Protein AF-A0A087SZK1-F1 (afdb_monomer)

Sequence (149 aa):
MLVGLDVLLKQNEVLKLQKMLVVCHPLIDYLLSQIDQEKFTIGDLTGKLDCLLASHTRILQERMCQFLDVADSLYGCLLIKGKVIVASKEWWTLTSQEQILICSYVNSLPKVLSREIVIYLPTSSPQNSNRLITLHLLRDVEICVLCSS

Nearest PDB structures (foldseek):
  7q3d-assembly1_C  TM=8.276E-01  e=7.872E-12  Homo sapiens
  7q3e-assembly1_C  TM=8.309E-01  e=4.243E-11  Mus musculus
  3c38-assembly1_A  TM=5.080E-01  e=1.079E-01  Vibrio cholerae
  4e04-assembly1_A  TM=4.942E-01  e=8.863E-01  Rhodopseudomonas palustris CGA009
  8bmv-assembly1_A  TM=3.677E-01  e=8.345E-01  Pseudomonas putida KT2440

Radius of gyration: 16.64 Å; Cα contacts (8 Å, |Δi|>4): 209; chains: 1; bounding box: 29×38×47 Å

Solvent-accessible surface area (backbone atoms only — not comparable to full-atom values): 8456 Å² total; per-residue (Å²): 135,90,76,51,69,79,60,48,71,37,72,72,48,40,56,51,49,52,63,60,42,60,82,43,42,49,44,51,53,39,59,53,48,34,75,76,62,81,66,63,73,57,22,86,81,70,62,39,67,48,68,45,92,58,99,55,45,68,62,54,41,55,53,49,50,56,49,26,64,75,65,75,33,68,30,34,37,34,29,48,76,66,22,40,52,41,62,33,77,56,41,70,70,50,52,49,65,54,54,37,52,52,41,52,47,61,61,25,47,85,93,54,64,64,48,77,46,82,45,68,38,82,78,92,33,66,88,49,68,27,39,40,36,39,39,47,80,51,92,59,28,34,40,40,36,45,38,78,120

Organism: Stegodyphus mimosarum (NCBI:txid407821)

InterPro domains:
  IPR026069 Fuzzy protein [PTHR13559] (1-148)
  IPR043971 FUZ/MON1/HPS1, second Longin domain [PF19037] (72-148)

Mean predicted aligned error: 7.36 Å

pLDDT: mean 84.03, std 10.67, range [37.81, 95.19]

Structure (mmCIF, N/CA/C/O backbone):
data_AF-A0A087SZK1-F1
#
_entry.id   AF-A0A087SZK1-F1
#
loop_
_atom_site.group_PDB
_atom_site.id
_atom_site.type_symbol
_atom_site.label_atom_id
_atom_site.label_alt_id
_atom_site.label_comp_id
_atom_site.label_asym_id
_atom_site.label_entity_id
_atom_site.label_seq_id
_atom_site.pdbx_PDB_ins_code
_atom_site.Cartn_x
_atom_site.Cartn_y
_atom_site.Cartn_z
_atom_site.occupancy
_atom_site.B_iso_or_equiv
_atom_site.auth_seq_id
_atom_site.auth_comp_id
_atom_site.auth_asym_id
_atom_site.auth_atom_id
_atom_site.pdbx_PDB_model_num
ATOM 1 N N . MET A 1 1 ? -0.368 16.969 13.554 1.00 37.81 1 MET A N 1
ATOM 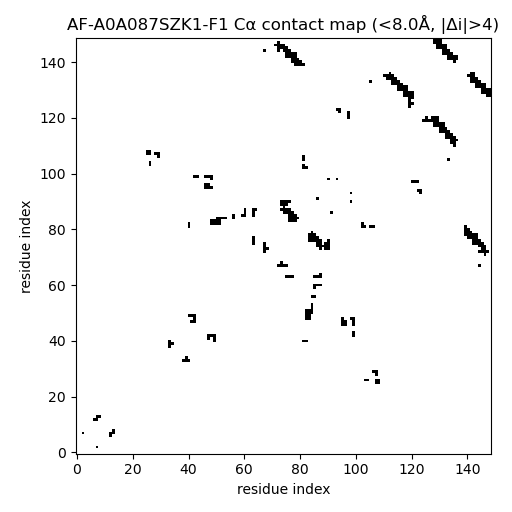2 C CA . MET A 1 1 ? -1.125 17.805 14.510 1.00 37.81 1 MET A CA 1
ATOM 3 C C . MET A 1 1 ? -1.054 17.125 15.872 1.00 37.81 1 MET A C 1
ATOM 5 O O . MET A 1 1 ? -1.711 16.115 16.060 1.00 37.81 1 MET A O 1
ATOM 9 N N . LEU A 1 2 ? -0.186 17.592 16.773 1.00 39.75 2 LEU A N 1
ATOM 10 C CA . LEU A 1 2 ? -0.103 17.076 18.145 1.00 39.75 2 LEU A CA 1
ATOM 11 C C . LEU A 1 2 ? -1.038 17.921 19.011 1.00 39.75 2 LEU A C 1
ATOM 13 O O . LEU A 1 2 ? -0.663 18.998 19.466 1.00 39.75 2 LEU A O 1
ATOM 17 N N . VAL A 1 3 ? -2.283 17.475 19.165 1.00 55.59 3 VAL A N 1
ATOM 18 C CA . VAL A 1 3 ? -3.200 18.078 20.138 1.00 55.59 3 VAL A CA 1
ATOM 19 C C . VAL A 1 3 ? -2.914 17.408 21.477 1.00 55.59 3 VAL A C 1
ATOM 21 O O . VAL A 1 3 ? -3.085 16.199 21.608 1.00 55.59 3 VAL A O 1
ATOM 24 N N . GLY A 1 4 ? -2.410 18.173 22.446 1.00 64.69 4 GLY A N 1
ATOM 25 C CA . GLY A 1 4 ? -2.134 17.661 23.789 1.00 64.69 4 GLY A CA 1
ATOM 26 C C . GLY A 1 4 ? -3.412 17.196 24.493 1.00 64.69 4 GLY A C 1
ATOM 27 O O . GLY A 1 4 ? -4.486 17.759 24.269 1.00 64.69 4 GLY A O 1
ATOM 28 N N . LEU A 1 5 ? -3.289 16.188 25.363 1.00 61.66 5 LEU A N 1
ATOM 29 C CA . LEU A 1 5 ? -4.403 15.593 26.117 1.00 61.66 5 LEU A CA 1
ATOM 30 C C . LEU A 1 5 ? -5.231 16.656 26.865 1.00 61.66 5 LEU A C 1
ATOM 32 O O . LEU A 1 5 ? -6.458 16.616 26.852 1.00 61.66 5 LEU A O 1
ATOM 36 N N . ASP A 1 6 ? -4.566 17.671 27.415 1.00 69.62 6 ASP A N 1
ATOM 37 C CA . ASP A 1 6 ? -5.194 18.773 28.156 1.00 69.62 6 ASP A CA 1
ATOM 38 C C . ASP A 1 6 ? -6.103 19.653 27.281 1.00 69.62 6 ASP A C 1
ATOM 40 O O . ASP A 1 6 ? -7.076 20.246 27.752 1.00 69.62 6 ASP A O 1
ATOM 44 N N . VAL A 1 7 ? -5.804 19.736 25.982 1.00 63.09 7 VAL A N 1
ATOM 45 C CA . VAL A 1 7 ? -6.619 20.458 24.995 1.00 63.09 7 VAL A CA 1
ATOM 46 C C . VAL A 1 7 ? -7.808 19.602 24.564 1.00 63.09 7 VAL A C 1
ATOM 48 O O . VAL A 1 7 ? -8.902 20.136 24.383 1.00 63.09 7 VAL A O 1
ATOM 51 N N . LEU A 1 8 ? -7.614 18.282 24.473 1.00 60.59 8 LEU A N 1
ATOM 52 C CA . LEU A 1 8 ? -8.671 17.323 24.155 1.00 60.59 8 LEU A CA 1
ATOM 53 C C . LEU A 1 8 ? -9.724 17.211 25.257 1.00 60.59 8 LEU A C 1
ATOM 55 O O . LEU A 1 8 ? -10.879 16.973 24.943 1.00 60.59 8 LEU A O 1
ATOM 59 N N . LEU A 1 9 ? -9.373 17.431 26.527 1.00 67.44 9 LEU A N 1
ATOM 60 C CA . LEU A 1 9 ? -10.320 17.354 27.650 1.00 67.44 9 LEU A CA 1
ATOM 61 C C . LEU A 1 9 ? -11.356 18.496 27.680 1.00 67.44 9 LEU A C 1
ATOM 63 O O . LEU A 1 9 ? -12.320 18.442 28.446 1.00 67.44 9 LEU A O 1
ATOM 67 N N . LYS A 1 10 ? -11.213 19.531 26.841 1.00 77.12 10 LYS A N 1
ATOM 68 C CA . LYS A 1 10 ? -12.214 20.602 26.719 1.00 77.12 10 LYS A CA 1
ATOM 69 C C . LYS A 1 10 ? -13.440 20.083 25.957 1.00 77.12 10 LYS A C 1
ATOM 71 O O . LYS A 1 10 ? -13.334 19.763 24.778 1.00 77.12 10 LYS A O 1
ATOM 76 N N . GLN A 1 11 ? -14.624 20.076 26.583 1.00 64.81 11 GLN A N 1
ATOM 77 C CA . GLN A 1 11 ? -15.877 19.518 26.019 1.00 64.81 11 GLN A CA 1
ATOM 78 C C . GLN A 1 11 ? -16.186 19.934 24.565 1.00 64.81 11 GLN A C 1
ATOM 80 O O . GLN A 1 11 ? -16.606 19.102 23.763 1.00 64.81 11 GLN A O 1
ATOM 85 N N . ASN A 1 12 ? -15.950 21.197 24.192 1.00 71.31 12 ASN A N 1
ATOM 86 C CA . ASN A 1 12 ? -16.178 21.666 22.818 1.00 71.31 12 ASN A CA 1
ATOM 87 C C . ASN A 1 12 ? -15.164 21.111 21.805 1.00 71.31 12 ASN A C 1
ATOM 89 O O . ASN A 1 12 ? -15.514 20.902 20.644 1.00 71.31 12 ASN A O 1
ATOM 93 N N . GLU A 1 13 ? -13.926 20.867 22.227 1.00 75.88 13 GLU A N 1
ATOM 94 C CA . GLU A 1 13 ? -12.882 20.294 21.374 1.00 75.88 13 GLU A CA 1
ATOM 95 C C . GLU A 1 13 ? -13.078 18.781 21.203 1.00 75.88 13 GLU A C 1
ATOM 97 O O . GLU A 1 13 ? -12.853 18.273 20.107 1.00 75.88 13 GLU A O 1
ATOM 102 N N . VAL A 1 14 ? -13.626 18.084 22.211 1.00 76.31 14 VAL A N 1
ATOM 103 C CA . VAL A 1 14 ? -14.035 16.668 22.095 1.00 76.31 14 VAL A CA 1
ATOM 104 C C . VAL A 1 14 ? -15.046 16.478 20.966 1.00 76.31 14 VAL A C 1
ATOM 106 O O . VAL A 1 14 ? -14.856 15.620 20.110 1.00 76.31 14 VAL A O 1
ATOM 109 N N . LEU A 1 15 ? -16.107 17.290 20.922 1.00 78.25 15 LEU A N 1
ATOM 110 C CA . LEU A 1 15 ? -17.152 17.164 19.898 1.00 78.25 15 LEU A CA 1
ATOM 111 C C . LEU A 1 15 ? -16.639 17.513 18.495 1.00 78.25 15 LEU A C 1
ATOM 113 O O . LEU A 1 15 ? -17.033 16.876 17.517 1.00 78.25 15 LEU A O 1
ATOM 117 N N . LYS A 1 16 ? -15.758 18.516 18.380 1.00 78.12 16 LYS A N 1
ATOM 118 C CA . LYS A 1 16 ? -15.097 18.849 17.108 1.00 78.12 16 LYS A CA 1
ATOM 119 C C . LYS A 1 16 ? -14.211 17.703 16.638 1.00 78.12 16 LYS A C 1
ATOM 121 O O . LYS A 1 16 ? -14.319 17.304 15.482 1.00 78.12 16 LYS A O 1
ATOM 126 N N . LEU A 1 17 ? -13.395 17.148 17.534 1.00 74.81 17 LEU A N 1
ATOM 127 C CA . LEU A 1 17 ? -12.557 15.996 17.226 1.00 74.81 17 LEU A CA 1
ATOM 128 C C . LEU A 1 17 ? -13.418 14.803 16.809 1.00 74.81 17 LEU A C 1
ATOM 130 O O . LEU A 1 17 ? -13.155 14.205 15.774 1.00 74.81 17 LEU A O 1
ATOM 134 N N . GLN A 1 18 ? -14.478 14.494 17.556 1.00 79.00 18 GLN A N 1
ATOM 135 C CA . GLN A 1 18 ? -15.378 13.387 17.244 1.00 79.00 18 GLN A CA 1
ATOM 136 C C . GLN A 1 18 ? -15.981 13.536 15.843 1.00 79.00 18 GLN A C 1
ATOM 138 O O . GLN A 1 18 ? -15.971 12.578 15.078 1.00 79.00 18 GLN A O 1
ATOM 143 N N . LYS A 1 19 ? -16.422 14.745 15.463 1.00 81.88 19 LYS A N 1
ATOM 144 C CA . LYS A 1 19 ? -16.901 15.033 14.099 1.00 81.88 19 LYS A CA 1
ATOM 145 C C . LYS A 1 19 ? -15.818 14.840 13.037 1.00 81.88 19 LYS A C 1
ATOM 147 O O . LYS A 1 19 ? -16.122 14.324 11.967 1.00 81.88 19 LYS A O 1
ATOM 152 N N . MET A 1 20 ? -14.576 15.233 13.319 1.00 76.94 20 MET A N 1
ATOM 153 C CA . MET A 1 20 ? -13.451 15.017 12.401 1.00 76.94 20 MET A CA 1
ATOM 154 C C . MET A 1 20 ? -13.095 13.531 12.256 1.00 76.94 20 MET A C 1
ATOM 156 O O . MET A 1 20 ? -12.747 13.092 11.163 1.00 76.94 20 MET A O 1
ATOM 160 N N . LEU A 1 21 ? -13.212 12.752 13.333 1.00 77.69 21 LEU A N 1
ATOM 161 C CA . LEU A 1 21 ? -12.885 11.326 13.346 1.00 77.69 21 LEU A CA 1
ATOM 162 C C . LEU A 1 21 ? -13.892 10.463 12.584 1.00 77.69 21 LEU A C 1
ATO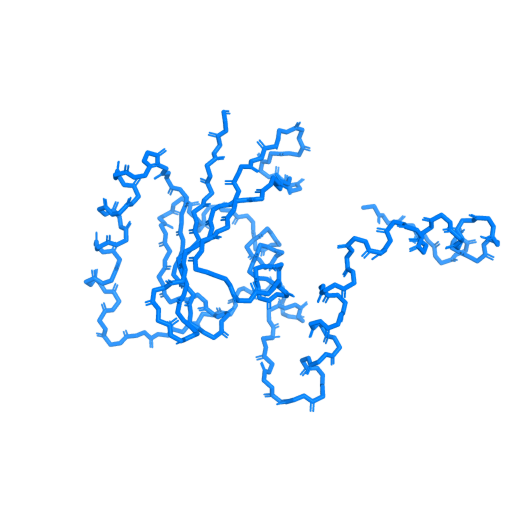M 164 O O . LEU A 1 21 ? -13.513 9.373 12.167 1.00 77.69 21 LEU A O 1
ATOM 168 N N . VAL A 1 22 ? -15.117 10.944 12.332 1.00 82.69 22 VAL A N 1
ATOM 169 C CA . VAL A 1 22 ? -16.132 10.198 11.560 1.00 82.69 22 VAL A CA 1
ATOM 170 C C . VAL A 1 22 ? -15.595 9.740 10.205 1.00 82.69 22 VAL A C 1
ATOM 172 O O . VAL A 1 22 ? -15.837 8.611 9.787 1.00 82.69 22 VAL A O 1
ATOM 175 N N . VAL A 1 23 ? -14.814 10.590 9.536 1.00 78.38 23 VAL A N 1
ATOM 176 C CA . VAL A 1 23 ? -14.209 10.276 8.230 1.00 78.38 23 VAL A CA 1
ATOM 177 C C . VAL A 1 23 ? -13.128 9.192 8.350 1.00 78.38 23 VAL A C 1
ATOM 179 O O . VAL A 1 23 ? -12.877 8.452 7.403 1.00 78.38 23 VAL A O 1
ATOM 182 N N . CYS A 1 24 ? -12.521 9.063 9.529 1.00 80.69 24 CYS A N 1
ATOM 183 C CA . CYS A 1 24 ? -11.466 8.102 9.831 1.00 80.69 24 CYS A CA 1
ATOM 184 C C . CYS A 1 24 ? -11.983 6.819 10.498 1.00 80.69 24 CYS A C 1
ATOM 186 O O . CYS A 1 24 ? -11.164 5.957 10.809 1.00 80.69 24 CYS A O 1
ATOM 188 N N . HIS A 1 25 ? -13.295 6.658 10.718 1.00 85.50 25 HIS A N 1
ATOM 189 C CA . HIS A 1 25 ? -13.849 5.452 11.345 1.00 85.50 25 HIS A CA 1
ATOM 190 C C . HIS A 1 25 ? -13.382 4.146 10.684 1.00 85.50 25 HIS A C 1
ATOM 192 O O . HIS A 1 25 ? -12.942 3.278 11.428 1.00 85.50 25 HIS A O 1
ATOM 198 N N . PRO A 1 26 ? -13.338 4.008 9.339 1.00 86.19 26 PRO A N 1
ATOM 199 C CA . PRO A 1 26 ? -12.839 2.777 8.722 1.00 86.19 26 PRO A CA 1
ATOM 200 C C . PRO A 1 26 ? -11.404 2.442 9.141 1.00 86.19 26 PRO A C 1
ATOM 202 O O . PRO A 1 26 ? -11.089 1.288 9.414 1.00 86.19 26 PRO A O 1
ATOM 205 N N . LEU A 1 27 ? -10.540 3.456 9.249 1.00 85.81 27 LEU A N 1
ATOM 206 C CA . LEU A 1 27 ? -9.155 3.293 9.691 1.00 85.81 27 LEU A CA 1
ATOM 207 C C . LEU A 1 27 ? -9.073 2.907 11.167 1.00 85.81 27 LEU A C 1
ATOM 209 O O . LEU A 1 27 ? -8.281 2.042 11.525 1.00 85.81 27 LEU A O 1
ATOM 213 N N . ILE A 1 28 ? -9.893 3.522 12.017 1.00 86.19 28 ILE A N 1
ATOM 214 C CA . ILE A 1 28 ? -9.955 3.189 13.445 1.00 86.19 28 ILE A CA 1
ATOM 215 C C . ILE A 1 28 ? -10.440 1.748 13.622 1.00 86.19 28 ILE A C 1
ATOM 217 O O . ILE A 1 28 ? -9.788 0.972 14.315 1.00 86.19 28 ILE A O 1
ATOM 221 N N . ASP A 1 29 ? -11.526 1.373 12.949 1.00 87.12 29 ASP A N 1
ATOM 222 C CA . ASP A 1 29 ? -12.078 0.018 12.976 1.00 87.12 29 ASP A CA 1
ATOM 223 C C . ASP A 1 29 ? -11.059 -0.998 12.453 1.00 87.12 29 ASP A C 1
ATOM 225 O O . ASP A 1 29 ? -10.893 -2.067 13.040 1.00 87.12 29 ASP A O 1
ATOM 229 N N . TYR A 1 30 ? -10.319 -0.651 11.394 1.00 85.69 30 TYR A N 1
ATOM 230 C CA . TYR A 1 30 ? -9.219 -1.467 10.894 1.00 85.69 30 TYR A CA 1
ATOM 231 C C . TYR A 1 30 ? -8.157 -1.680 11.973 1.00 85.69 30 TYR A C 1
ATOM 233 O O . TYR A 1 30 ? -7.880 -2.830 12.308 1.00 85.69 30 TYR A O 1
ATOM 241 N N . LEU A 1 31 ? -7.621 -0.609 12.564 1.00 82.88 31 LEU A N 1
ATOM 242 C CA . LEU A 1 31 ? -6.593 -0.689 13.607 1.00 82.88 31 LEU A CA 1
ATOM 243 C C . LEU A 1 31 ? -7.059 -1.506 14.820 1.00 82.88 31 LEU A C 1
ATOM 245 O O . LEU A 1 31 ? -6.298 -2.324 15.330 1.00 82.88 31 LEU A O 1
ATOM 249 N N . LEU A 1 32 ? -8.311 -1.338 15.251 1.00 84.06 32 LEU A N 1
ATOM 250 C CA . LEU A 1 32 ? -8.893 -2.127 16.340 1.00 84.06 32 LEU A CA 1
ATOM 251 C C . LEU A 1 32 ? -9.047 -3.603 15.946 1.00 84.06 32 LEU A C 1
ATOM 253 O O . LEU A 1 32 ? -8.647 -4.485 16.699 1.00 84.06 32 LEU A O 1
ATOM 257 N N . SER A 1 33 ? -9.531 -3.890 14.734 1.00 82.38 33 SER A N 1
ATOM 258 C CA . SER A 1 33 ? -9.690 -5.267 14.248 1.00 82.38 33 SER A CA 1
ATOM 259 C C . SER A 1 33 ? -8.363 -6.022 14.107 1.00 82.38 33 SER A C 1
ATOM 261 O O . SER A 1 33 ? -8.340 -7.248 14.228 1.00 82.38 33 SER A O 1
ATOM 263 N N . GLN A 1 34 ? -7.253 -5.308 13.872 1.00 76.81 34 GLN A N 1
ATOM 264 C CA . GLN A 1 34 ? -5.915 -5.903 13.847 1.00 76.81 34 GLN A CA 1
ATOM 265 C C . GLN A 1 34 ? -5.520 -6.452 15.219 1.00 76.81 34 GLN A C 1
ATOM 267 O O . GLN A 1 34 ? -4.915 -7.520 15.279 1.00 76.81 34 GLN A O 1
ATOM 272 N N . ILE A 1 35 ? -5.899 -5.755 16.298 1.00 70.94 35 ILE A N 1
ATOM 273 C CA . ILE A 1 35 ? -5.635 -6.169 17.682 1.00 70.94 35 ILE A CA 1
ATOM 274 C C . ILE A 1 35 ? -6.360 -7.484 17.998 1.00 70.94 35 ILE A C 1
ATOM 276 O O . ILE A 1 35 ? -5.783 -8.361 18.638 1.00 70.94 35 ILE A O 1
ATOM 280 N N . ASP A 1 36 ? -7.583 -7.644 17.492 1.00 68.50 36 ASP A N 1
ATOM 281 C CA . ASP A 1 36 ? -8.437 -8.793 17.804 1.00 68.50 36 ASP A CA 1
ATOM 282 C C . ASP A 1 36 ? -8.147 -10.049 16.958 1.00 68.50 36 ASP A C 1
ATOM 284 O O . ASP A 1 36 ? -8.415 -11.163 17.407 1.00 68.50 36 ASP A O 1
ATOM 288 N N . GLN A 1 37 ? -7.646 -9.912 15.720 1.00 61.09 37 GLN A N 1
ATOM 289 C CA . GLN A 1 37 ? -7.633 -11.020 14.741 1.00 61.09 37 GLN A CA 1
ATOM 290 C C . GLN A 1 37 ? -6.285 -11.729 14.512 1.00 61.09 37 GLN A C 1
ATOM 292 O O . GLN A 1 37 ? -6.204 -12.535 13.585 1.00 61.09 37 GLN A O 1
ATOM 297 N N . GLU A 1 38 ? -5.220 -11.449 15.270 1.00 57.66 38 GLU A N 1
ATOM 298 C CA . GLU A 1 38 ? -3.855 -11.978 15.016 1.00 57.66 38 GLU A CA 1
ATOM 299 C C . GLU A 1 38 ? -3.321 -11.731 13.581 1.00 57.66 38 GLU A C 1
ATOM 301 O O . GLU A 1 38 ? -2.268 -12.236 13.189 1.00 57.66 38 GLU A O 1
ATOM 306 N N . LYS A 1 39 ? -4.005 -10.915 12.770 1.00 61.72 39 LYS A N 1
ATOM 307 C CA . LYS A 1 39 ? -3.645 -10.597 11.377 1.00 61.72 39 LYS A CA 1
ATOM 308 C C . LYS A 1 39 ? -2.670 -9.426 11.287 1.00 61.72 39 LYS A C 1
ATOM 310 O O . LYS A 1 39 ? -2.673 -8.719 10.293 1.00 61.72 39 LYS A O 1
ATOM 315 N N . PHE A 1 40 ? -1.824 -9.240 12.292 1.00 61.38 40 PHE A N 1
ATOM 316 C CA . PHE A 1 40 ? -1.066 -8.010 12.477 1.00 61.38 40 PHE A CA 1
ATOM 317 C C . PHE A 1 40 ? -0.218 -7.619 11.255 1.00 61.38 40 PHE A C 1
ATOM 319 O O . PHE A 1 40 ? 0.743 -8.299 10.865 1.00 61.38 40 PHE A O 1
ATOM 326 N N . THR A 1 41 ? -0.553 -6.465 10.684 1.00 69.44 41 THR A N 1
ATOM 327 C CA . THR A 1 41 ? 0.444 -5.544 10.141 1.00 69.44 41 THR A CA 1
ATOM 328 C C . THR A 1 41 ? 1.164 -4.892 11.322 1.00 69.44 41 THR A C 1
ATOM 330 O O . THR A 1 41 ? 0.540 -4.219 12.139 1.00 69.44 41 THR A O 1
ATOM 333 N N . ILE A 1 42 ? 2.465 -5.147 11.471 1.00 72.81 42 ILE A N 1
ATOM 334 C CA . ILE A 1 42 ? 3.293 -4.618 12.571 1.00 72.81 42 ILE A CA 1
ATOM 335 C C . ILE A 1 42 ? 3.860 -3.243 12.180 1.00 72.81 42 ILE A C 1
ATOM 337 O O . ILE A 1 42 ? 4.564 -2.593 12.959 1.00 72.81 42 ILE A O 1
ATOM 341 N N . GLY A 1 43 ? 3.573 -2.774 10.965 1.00 73.38 43 GLY A N 1
ATOM 342 C CA . GLY A 1 43 ? 4.145 -1.543 10.458 1.00 73.38 43 GLY A CA 1
ATOM 343 C C . GLY A 1 43 ? 3.774 -0.305 11.260 1.00 73.38 43 GLY A C 1
ATOM 344 O O . GLY A 1 43 ? 4.637 0.534 11.520 1.00 73.38 43 GLY A O 1
ATOM 345 N N . ASP A 1 44 ? 2.545 -0.257 11.773 1.00 72.31 44 ASP A N 1
ATOM 346 C CA . ASP A 1 44 ? 2.080 0.826 12.642 1.00 72.31 44 ASP A CA 1
ATOM 347 C C . ASP A 1 44 ? 2.872 0.888 13.968 1.00 72.31 44 ASP A C 1
ATOM 349 O O . ASP A 1 44 ? 3.105 1.969 14.504 1.00 72.31 44 ASP A O 1
ATOM 353 N N . LEU A 1 45 ? 3.343 -0.259 14.478 1.00 74.56 45 LEU A N 1
ATOM 354 C CA . LEU A 1 45 ? 4.113 -0.359 15.728 1.00 74.56 45 LEU A CA 1
ATOM 355 C C . LEU A 1 45 ? 5.619 -0.160 15.522 1.00 74.56 45 LEU A C 1
ATOM 357 O O . LEU A 1 45 ? 6.305 0.390 16.381 1.00 74.56 45 LEU A O 1
ATOM 361 N N . THR A 1 46 ? 6.151 -0.637 14.397 1.00 80.81 46 THR A N 1
ATOM 362 C CA . THR A 1 46 ? 7.593 -0.596 14.094 1.00 80.81 46 THR A CA 1
ATOM 363 C C . THR A 1 46 ? 8.011 0.673 13.359 1.00 80.81 46 THR A C 1
ATOM 365 O O . THR A 1 46 ? 9.208 0.941 13.230 1.00 80.81 46 THR A O 1
ATOM 368 N N . GLY A 1 47 ? 7.051 1.445 12.841 1.00 80.69 47 GLY A N 1
ATOM 369 C CA . GLY A 1 47 ? 7.328 2.576 11.959 1.00 80.69 47 GLY A CA 1
ATOM 370 C C . GLY A 1 47 ? 7.977 2.144 10.639 1.00 80.69 47 GLY A C 1
ATOM 371 O O . GLY A 1 47 ? 8.668 2.942 9.997 1.00 80.69 47 GLY A O 1
ATOM 372 N N . LYS A 1 48 ? 7.797 0.878 10.238 1.00 83.38 48 LYS A N 1
ATOM 373 C CA . LYS A 1 48 ? 8.333 0.300 9.000 1.00 83.38 48 LYS A CA 1
ATOM 374 C C . LYS A 1 48 ? 7.237 -0.371 8.193 1.00 83.38 48 LYS A C 1
ATOM 376 O O . LYS A 1 48 ? 6.279 -0.881 8.737 1.00 83.38 48 LYS A O 1
ATOM 381 N N . LEU A 1 49 ? 7.368 -0.371 6.875 1.00 86.00 49 LEU A N 1
ATOM 382 C CA . LEU A 1 49 ? 6.366 -0.976 6.009 1.00 86.00 49 LEU A CA 1
ATOM 383 C C . LEU A 1 49 ? 6.425 -2.510 6.078 1.00 86.00 49 LEU A C 1
ATOM 385 O O . LEU A 1 49 ? 7.498 -3.097 5.925 1.00 86.00 49 LEU A O 1
ATOM 389 N N . ASP A 1 50 ? 5.272 -3.163 6.230 1.00 88.00 50 ASP A N 1
ATOM 390 C CA . ASP A 1 50 ? 5.183 -4.620 6.145 1.00 88.00 50 ASP A CA 1
ATOM 391 C C . ASP A 1 50 ? 5.325 -5.089 4.694 1.00 88.00 50 ASP A C 1
ATOM 393 O O . ASP A 1 50 ? 4.481 -4.803 3.839 1.00 88.00 50 ASP A O 1
ATOM 397 N N . CYS A 1 51 ? 6.388 -5.849 4.428 1.00 88.62 51 CYS A N 1
ATOM 398 C CA . CYS A 1 51 ? 6.692 -6.373 3.102 1.00 88.62 51 CYS A CA 1
ATOM 399 C C . CYS A 1 51 ? 6.652 -7.909 3.078 1.00 88.62 51 CYS A C 1
ATOM 401 O O . CYS A 1 51 ? 7.012 -8.564 4.057 1.00 88.62 51 CYS A O 1
ATOM 403 N N . LEU A 1 52 ? 6.251 -8.495 1.949 1.00 88.69 52 LEU A N 1
ATOM 404 C CA . LEU A 1 52 ? 6.308 -9.939 1.703 1.00 88.69 52 LEU A CA 1
ATOM 405 C C . LEU A 1 52 ? 7.256 -10.249 0.546 1.00 88.69 52 LEU A C 1
ATOM 407 O O . LEU A 1 52 ? 7.202 -9.620 -0.508 1.00 88.69 52 LEU A O 1
ATOM 411 N N . LEU A 1 53 ? 8.085 -11.278 0.717 1.00 84.94 53 LEU A N 1
ATOM 412 C CA . LEU A 1 53 ? 8.946 -11.773 -0.350 1.00 84.94 53 LEU A CA 1
ATOM 413 C C . LEU A 1 53 ? 8.177 -12.781 -1.215 1.00 84.94 53 LEU A C 1
ATOM 415 O O . LEU A 1 53 ? 7.713 -13.805 -0.715 1.00 84.94 53 LEU A O 1
ATOM 419 N N . ALA A 1 54 ? 8.067 -12.513 -2.516 1.00 82.56 54 ALA A N 1
ATOM 420 C CA . ALA A 1 54 ? 7.496 -13.445 -3.484 1.00 82.56 54 ALA A CA 1
ATOM 421 C C . ALA A 1 54 ? 8.593 -14.180 -4.271 1.00 82.56 54 ALA A C 1
ATOM 423 O O . ALA A 1 54 ? 9.666 -13.646 -4.536 1.00 82.56 54 ALA A O 1
ATOM 424 N N . SER A 1 55 ? 8.312 -15.405 -4.720 1.00 80.12 55 SER A N 1
ATOM 425 C CA . SER A 1 55 ? 9.264 -16.206 -5.511 1.00 80.12 55 SER A CA 1
ATOM 426 C C . SER A 1 55 ? 9.590 -15.586 -6.881 1.00 80.12 55 SER A C 1
ATOM 428 O O . SER A 1 55 ? 10.637 -15.869 -7.452 1.00 80.12 55 SER A O 1
ATOM 430 N N . HIS A 1 56 ? 8.713 -14.717 -7.399 1.00 85.56 56 HIS A N 1
ATOM 431 C CA . HIS A 1 56 ? 8.815 -14.108 -8.732 1.00 85.56 56 HIS A CA 1
ATOM 432 C C . HIS A 1 56 ? 8.794 -12.569 -8.692 1.00 85.56 56 HIS A C 1
ATOM 434 O O . HIS A 1 56 ? 8.289 -11.927 -9.614 1.00 85.56 56 HIS A O 1
ATOM 440 N N . THR A 1 57 ? 9.354 -11.962 -7.638 1.00 85.88 57 THR A N 1
ATOM 441 C CA . THR A 1 57 ? 9.369 -10.498 -7.430 1.00 85.88 57 THR A CA 1
ATOM 442 C C . THR A 1 57 ? 9.870 -9.719 -8.649 1.00 85.88 57 THR A C 1
ATOM 444 O O . THR A 1 57 ? 9.300 -8.689 -8.977 1.00 85.88 57 THR A O 1
ATOM 447 N N . ARG A 1 58 ? 10.886 -10.215 -9.374 1.00 87.81 58 ARG A N 1
ATOM 448 C CA . ARG A 1 58 ? 11.432 -9.522 -10.560 1.00 87.81 58 ARG A CA 1
ATOM 449 C C . ARG A 1 58 ? 10.409 -9.372 -11.685 1.00 87.81 58 ARG A C 1
ATOM 451 O O . ARG A 1 58 ? 10.223 -8.277 -12.196 1.00 87.81 58 ARG A O 1
ATOM 458 N N . ILE A 1 59 ? 9.706 -10.455 -12.014 1.00 90.94 59 ILE A N 1
ATOM 459 C CA . ILE A 1 59 ? 8.688 -10.453 -13.072 1.00 90.94 59 ILE A CA 1
ATOM 460 C C . ILE A 1 59 ? 7.526 -9.539 -12.665 1.00 90.94 59 ILE A C 1
ATOM 462 O O . ILE A 1 59 ? 7.046 -8.750 -13.473 1.00 90.94 59 ILE A O 1
ATOM 466 N N . LEU A 1 60 ? 7.093 -9.611 -11.402 1.00 90.25 60 LEU A N 1
ATOM 467 C CA . LEU A 1 60 ? 6.035 -8.740 -10.881 1.00 90.25 60 LEU A CA 1
ATOM 468 C C . LEU A 1 60 ? 6.440 -7.262 -10.921 1.00 90.25 60 LEU A C 1
ATOM 470 O O . LEU A 1 60 ? 5.633 -6.428 -11.319 1.00 90.25 60 LEU A O 1
ATOM 474 N N . GLN A 1 61 ? 7.688 -6.950 -10.568 1.00 91.25 61 GLN A N 1
ATOM 475 C CA . GLN A 1 61 ? 8.232 -5.598 -10.633 1.00 91.25 61 GLN A CA 1
ATOM 476 C C . GLN A 1 61 ? 8.215 -5.059 -12.068 1.00 91.25 61 GLN A C 1
ATOM 478 O O . GLN A 1 61 ? 7.739 -3.951 -12.290 1.00 91.25 61 GLN A O 1
ATOM 483 N N . GLU A 1 62 ? 8.686 -5.840 -13.045 1.00 92.12 62 GLU A N 1
ATOM 484 C CA . GLU A 1 62 ? 8.687 -5.445 -14.461 1.00 92.12 62 GLU A CA 1
ATOM 485 C C . GLU A 1 62 ? 7.271 -5.179 -14.981 1.00 92.12 62 GLU A C 1
ATOM 487 O O . GLU A 1 62 ? 7.028 -4.168 -15.639 1.00 92.12 62 GLU A O 1
ATOM 492 N N . ARG A 1 63 ? 6.313 -6.055 -14.652 1.00 92.44 63 ARG A N 1
ATOM 493 C CA . ARG A 1 63 ? 4.906 -5.880 -15.047 1.00 92.44 63 ARG A CA 1
ATOM 494 C C . ARG A 1 63 ? 4.257 -4.673 -14.391 1.00 92.44 63 ARG A C 1
ATOM 496 O O . ARG A 1 63 ? 3.478 -3.982 -15.037 1.00 92.44 63 ARG A O 1
ATOM 503 N N . MET A 1 64 ? 4.584 -4.408 -13.134 1.00 92.12 64 MET A N 1
ATOM 504 C CA . MET A 1 64 ? 4.090 -3.232 -12.432 1.00 92.12 64 MET A CA 1
ATOM 505 C C . MET A 1 64 ? 4.681 -1.943 -13.019 1.00 92.12 64 MET A C 1
ATOM 507 O O . MET A 1 64 ? 3.939 -0.985 -13.187 1.00 92.12 64 MET A O 1
ATOM 511 N N . CYS A 1 65 ? 5.961 -1.920 -13.406 1.00 90.75 65 CYS A N 1
ATOM 512 C CA . CYS A 1 65 ? 6.540 -0.778 -14.123 1.00 90.75 65 CYS A CA 1
ATOM 513 C C . CYS A 1 65 ? 5.838 -0.538 -15.469 1.00 90.75 65 CYS A C 1
ATOM 515 O O . CYS A 1 65 ? 5.419 0.579 -15.733 1.00 90.75 65 CYS A O 1
ATOM 517 N N . GLN A 1 66 ? 5.596 -1.589 -16.261 1.00 93.00 66 GLN A N 1
ATOM 518 C CA . GLN A 1 66 ? 4.826 -1.468 -17.511 1.00 93.00 66 GLN A CA 1
ATOM 519 C C . GLN A 1 66 ? 3.410 -0.927 -17.273 1.00 93.00 66 GLN A C 1
ATOM 521 O O . GLN A 1 66 ? 2.893 -0.151 -18.070 1.00 93.00 66 GLN A O 1
ATOM 526 N N . PHE A 1 67 ? 2.763 -1.350 -16.185 1.00 92.31 67 PHE A N 1
ATOM 527 C CA . PHE A 1 67 ? 1.445 -0.847 -15.812 1.00 92.31 67 PHE A CA 1
ATOM 528 C C . PHE A 1 67 ? 1.483 0.640 -15.440 1.00 92.31 67 PHE A C 1
ATOM 530 O O . PHE A 1 67 ? 0.604 1.394 -15.846 1.00 92.31 67 PHE A O 1
ATOM 537 N N . LEU A 1 68 ? 2.509 1.058 -14.701 1.00 92.94 68 LEU A N 1
ATOM 538 C CA . LEU A 1 68 ? 2.734 2.448 -14.314 1.00 92.94 68 LEU A CA 1
ATOM 539 C C . LEU A 1 68 ? 2.997 3.359 -15.520 1.00 92.94 68 LEU A C 1
ATOM 541 O O . LEU A 1 68 ? 2.417 4.440 -15.581 1.00 92.94 68 LEU A O 1
ATOM 545 N N . ASP A 1 69 ? 3.749 2.880 -16.515 1.00 91.94 69 ASP A N 1
ATOM 546 C CA . ASP A 1 69 ? 3.965 3.597 -17.779 1.00 91.94 69 ASP A CA 1
ATOM 547 C C . ASP A 1 69 ? 2.641 3.843 -18.525 1.00 91.94 69 ASP A C 1
ATOM 549 O O . ASP A 1 69 ? 2.412 4.919 -19.071 1.00 91.94 69 ASP A O 1
ATOM 553 N N . VAL A 1 70 ? 1.733 2.858 -18.526 1.00 90.50 70 VAL A N 1
ATOM 554 C CA . VAL A 1 70 ? 0.394 2.995 -19.132 1.00 90.50 70 VAL A CA 1
ATOM 555 C C . VAL A 1 70 ? -0.510 3.918 -18.309 1.00 90.50 70 VAL A C 1
ATOM 557 O O . VAL A 1 70 ? -1.356 4.611 -18.871 1.00 90.50 70 VAL A O 1
ATOM 560 N N . ALA A 1 71 ? -0.347 3.922 -16.986 1.00 87.31 71 ALA A N 1
ATOM 561 C CA . ALA A 1 71 ? -1.105 4.763 -16.065 1.00 87.31 71 ALA A CA 1
ATOM 562 C C . ALA A 1 71 ? -0.562 6.201 -15.950 1.00 87.31 71 ALA A C 1
ATOM 564 O O . ALA A 1 71 ? -1.131 6.983 -15.188 1.00 87.31 71 ALA A O 1
ATOM 565 N N . ASP A 1 72 ? 0.517 6.531 -16.669 1.00 89.25 72 ASP A N 1
ATOM 566 C CA . ASP A 1 72 ? 1.228 7.816 -16.606 1.00 89.25 72 ASP A CA 1
ATOM 567 C C . ASP A 1 72 ? 1.552 8.234 -15.158 1.00 89.25 72 ASP A C 1
ATOM 569 O O . ASP A 1 72 ? 1.292 9.350 -14.708 1.00 89.25 72 ASP A O 1
ATOM 573 N N . SER A 1 73 ? 2.063 7.280 -14.374 1.00 91.31 73 SER A N 1
ATOM 574 C CA . SER A 1 73 ? 2.450 7.504 -12.982 1.00 91.31 73 SER A CA 1
ATOM 575 C C . SER A 1 73 ? 3.783 6.844 -12.669 1.00 91.31 73 SER A C 1
ATOM 577 O O . SER A 1 73 ? 4.113 5.785 -13.184 1.00 91.31 73 SER A O 1
ATOM 5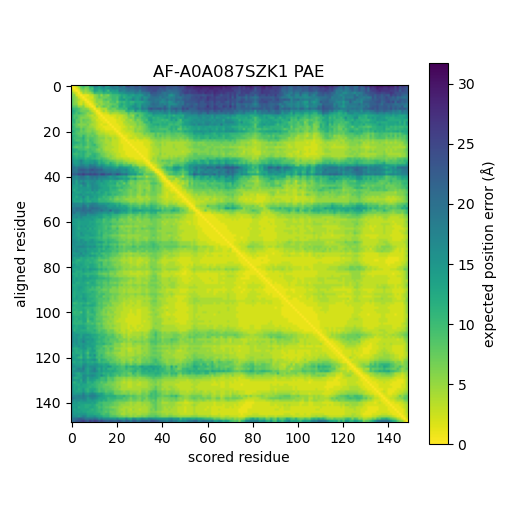79 N N . LEU A 1 74 ? 4.544 7.458 -11.766 1.00 90.00 74 LEU A N 1
ATOM 580 C CA . LEU A 1 74 ? 5.823 6.933 -11.291 1.00 90.00 74 LEU A CA 1
ATOM 581 C C . LEU A 1 74 ? 5.695 6.175 -9.962 1.00 90.00 74 LEU A C 1
ATOM 583 O O . LEU A 1 74 ? 6.561 5.379 -9.599 1.00 90.00 74 LEU A O 1
ATOM 587 N N . TYR A 1 75 ? 4.617 6.400 -9.213 1.00 93.06 75 TYR A N 1
ATOM 588 C CA . TYR A 1 75 ? 4.460 5.891 -7.856 1.00 93.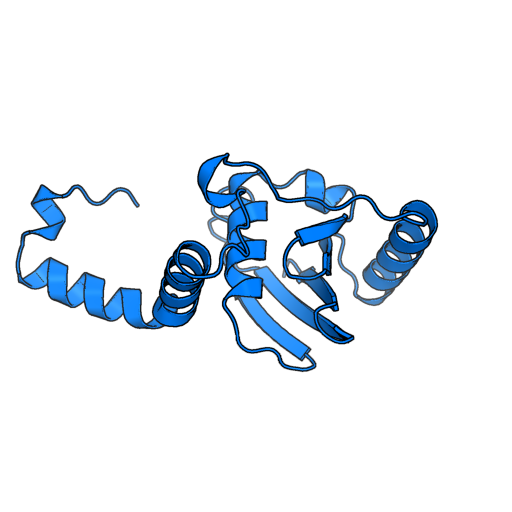06 75 TYR A CA 1
ATOM 589 C C . TYR A 1 75 ? 3.419 4.781 -7.829 1.00 93.06 75 TYR A C 1
ATOM 591 O O . TYR A 1 75 ? 2.225 5.036 -7.978 1.00 93.06 75 TYR A O 1
ATOM 599 N N . GLY A 1 76 ? 3.843 3.550 -7.552 1.00 94.31 76 GLY A N 1
ATOM 600 C CA . GLY A 1 76 ? 2.889 2.477 -7.307 1.00 94.31 76 GLY A CA 1
ATOM 601 C C . GLY A 1 76 ? 3.457 1.279 -6.576 1.00 94.31 76 GLY A C 1
ATOM 602 O O . GLY A 1 76 ? 4.670 1.063 -6.534 1.00 94.31 76 GLY A O 1
ATOM 603 N N . CYS A 1 77 ? 2.555 0.501 -5.993 1.00 94.75 77 CYS A N 1
ATOM 604 C CA . CYS A 1 77 ? 2.865 -0.717 -5.265 1.00 94.75 77 CYS A CA 1
ATOM 605 C C . CYS A 1 77 ? 1.789 -1.788 -5.467 1.00 94.75 77 CYS A C 1
ATOM 607 O O . CYS A 1 77 ? 0.634 -1.500 -5.782 1.00 94.75 77 CYS A O 1
ATOM 609 N N . LEU A 1 78 ? 2.189 -3.044 -5.289 1.00 94.69 78 LEU A N 1
ATOM 610 C CA . LEU A 1 78 ? 1.312 -4.205 -5.255 1.00 94.69 78 LEU A CA 1
ATOM 611 C C . LEU A 1 78 ? 1.208 -4.697 -3.815 1.00 94.69 78 LEU A C 1
ATOM 613 O O . LEU A 1 78 ? 2.219 -5.046 -3.195 1.00 94.69 78 LEU A O 1
ATOM 617 N N . LEU A 1 79 ? -0.018 -4.784 -3.321 1.00 92.12 79 LEU A N 1
ATOM 618 C CA . LEU A 1 79 ? -0.345 -5.276 -1.996 1.00 92.12 79 LEU A CA 1
ATOM 619 C C . LEU A 1 79 ? -0.945 -6.681 -2.089 1.00 92.12 79 LEU A C 1
ATOM 621 O O . LEU A 1 79 ? -1.801 -6.956 -2.932 1.00 92.12 79 LEU A O 1
ATOM 625 N N . ILE A 1 80 ? -0.523 -7.565 -1.184 1.00 90.50 80 ILE A N 1
ATOM 626 C CA . ILE A 1 80 ? -1.211 -8.826 -0.903 1.00 90.50 80 ILE A CA 1
ATOM 627 C C . ILE A 1 80 ? -1.562 -8.877 0.573 1.00 90.50 80 ILE A C 1
ATOM 629 O O . ILE A 1 80 ? -0.679 -8.798 1.429 1.00 90.50 80 ILE A O 1
ATOM 633 N N . LYS A 1 81 ? -2.856 -9.039 0.871 1.00 86.06 81 LYS A N 1
ATOM 634 C CA . LYS A 1 81 ? -3.395 -9.014 2.241 1.00 86.06 81 LYS A CA 1
ATOM 635 C C . LYS A 1 81 ? -2.893 -7.788 3.020 1.00 86.06 81 LYS A C 1
ATOM 637 O O . LYS A 1 81 ? -2.537 -7.900 4.189 1.00 86.06 81 LYS A O 1
ATOM 642 N N . GLY A 1 82 ? -2.801 -6.654 2.329 1.00 84.31 82 GLY A N 1
ATOM 643 C CA . GLY A 1 82 ? -2.355 -5.382 2.882 1.00 84.31 82 GLY A CA 1
ATOM 644 C C . GLY A 1 82 ? -0.860 -5.219 3.143 1.00 84.31 82 GLY A C 1
ATOM 645 O O . GLY A 1 82 ? -0.469 -4.231 3.761 1.00 84.31 82 GLY A O 1
ATOM 646 N N . LYS A 1 83 ? -0.023 -6.149 2.668 1.00 89.81 83 LYS A N 1
ATOM 647 C CA . LYS A 1 83 ? 1.445 -6.071 2.744 1.00 89.81 83 LYS A CA 1
ATOM 648 C C . LYS A 1 83 ? 2.040 -5.842 1.363 1.00 89.81 83 LYS A C 1
ATOM 650 O O . LYS A 1 83 ? 1.585 -6.453 0.395 1.00 89.81 83 LYS A O 1
ATOM 655 N N . VAL A 1 84 ? 3.077 -5.015 1.265 1.00 92.81 84 VAL A N 1
ATOM 656 C CA . VAL A 1 84 ? 3.713 -4.697 -0.023 1.00 92.81 84 VAL A CA 1
ATOM 657 C C . VAL A 1 84 ? 4.569 -5.864 -0.505 1.00 92.81 84 VAL A C 1
ATOM 659 O O . VAL A 1 84 ? 5.412 -6.379 0.223 1.00 92.81 84 VAL A O 1
ATOM 662 N N . ILE A 1 85 ? 4.363 -6.287 -1.750 1.00 93.56 85 ILE A N 1
ATOM 663 C CA . ILE A 1 85 ? 5.176 -7.333 -2.391 1.00 93.56 85 ILE A CA 1
ATOM 664 C C . ILE A 1 85 ? 6.216 -6.728 -3.325 1.00 93.56 85 ILE A C 1
ATOM 666 O O . ILE A 1 85 ? 7.387 -7.101 -3.298 1.00 93.56 85 ILE A O 1
ATOM 670 N N . VAL A 1 86 ? 5.771 -5.807 -4.176 1.00 93.88 86 VAL A N 1
ATOM 671 C CA . VAL A 1 86 ? 6.602 -5.057 -5.121 1.00 93.88 86 VAL A CA 1
ATOM 672 C C . VAL A 1 86 ? 6.145 -3.609 -5.125 1.00 93.88 86 VAL A C 1
ATOM 674 O O . VAL A 1 86 ? 4.965 -3.334 -4.913 1.00 93.88 86 VAL A O 1
ATOM 677 N N . ALA A 1 87 ? 7.072 -2.686 -5.348 1.00 93.94 87 ALA A N 1
ATOM 678 C CA . ALA A 1 87 ? 6.767 -1.266 -5.465 1.00 93.94 87 ALA A CA 1
ATOM 679 C C . ALA A 1 87 ? 7.802 -0.561 -6.343 1.00 93.94 87 ALA A C 1
ATOM 681 O O . ALA A 1 87 ? 8.926 -1.049 -6.495 1.00 93.94 87 ALA A O 1
ATOM 682 N N . SER A 1 88 ? 7.408 0.540 -6.982 1.00 93.94 88 SER A N 1
ATOM 683 C CA . SER A 1 88 ? 8.273 1.293 -7.894 1.00 93.94 88 SER A CA 1
ATOM 684 C C . SER A 1 88 ? 9.466 1.876 -7.142 1.00 93.94 88 SER A C 1
ATOM 686 O O . SER A 1 88 ? 9.462 1.965 -5.913 1.00 93.94 88 SER A O 1
ATOM 688 N N . LYS A 1 89 ? 10.524 2.260 -7.861 1.00 91.62 89 LYS A N 1
ATOM 689 C CA . LYS A 1 89 ? 11.713 2.837 -7.211 1.00 91.62 89 LYS A CA 1
ATOM 690 C C . LYS A 1 89 ? 11.349 4.127 -6.480 1.00 91.62 89 LYS A C 1
ATOM 692 O O . LYS A 1 89 ? 11.820 4.369 -5.376 1.00 91.62 89 LYS A O 1
ATOM 697 N N . GLU A 1 90 ? 10.464 4.897 -7.089 1.00 91.50 90 GLU A N 1
ATOM 698 C CA . GLU A 1 90 ? 9.939 6.169 -6.631 1.00 91.50 90 GLU A CA 1
ATOM 699 C C . GLU A 1 90 ? 9.057 5.978 -5.396 1.00 91.50 90 GLU A C 1
ATOM 701 O O . GLU A 1 90 ? 9.167 6.758 -4.452 1.00 91.50 90 GLU A O 1
ATOM 706 N N . TRP A 1 91 ? 8.282 4.888 -5.315 1.00 92.62 91 TRP A N 1
ATOM 707 C CA . TRP A 1 91 ? 7.543 4.540 -4.098 1.00 92.62 91 TRP A CA 1
ATOM 708 C C . TRP A 1 91 ? 8.459 4.428 -2.875 1.00 92.62 91 TRP A C 1
ATOM 710 O O . TRP A 1 91 ? 8.153 4.969 -1.813 1.00 92.62 91 TRP A O 1
ATOM 720 N N . TRP A 1 92 ? 9.623 3.790 -3.024 1.00 91.69 92 TRP A N 1
ATOM 721 C CA . TRP A 1 92 ? 10.587 3.638 -1.929 1.00 91.69 92 TRP A CA 1
ATOM 722 C C . TRP A 1 92 ? 11.261 4.950 -1.507 1.00 91.69 92 TRP A C 1
ATOM 724 O O . TRP A 1 92 ? 11.867 4.988 -0.437 1.00 91.69 92 TRP A O 1
ATOM 734 N N . THR A 1 93 ? 11.151 6.019 -2.306 1.00 91.88 93 THR A N 1
ATOM 735 C CA . THR A 1 93 ? 11.642 7.359 -1.933 1.00 91.88 93 THR A CA 1
ATOM 736 C C . THR A 1 93 ? 10.700 8.104 -0.987 1.00 91.88 93 THR A C 1
ATOM 738 O O . THR A 1 93 ? 11.133 9.053 -0.333 1.00 91.88 93 THR A O 1
ATOM 741 N N . LEU A 1 94 ? 9.437 7.667 -0.874 1.00 90.75 94 LEU A N 1
ATOM 742 C CA . LEU A 1 94 ? 8.489 8.194 0.110 1.00 90.75 94 LEU A CA 1
ATOM 743 C C . LEU A 1 94 ? 8.984 7.917 1.531 1.00 90.75 94 LEU A C 1
ATOM 745 O O . LEU A 1 94 ? 9.687 6.934 1.780 1.00 90.75 94 LEU A O 1
ATOM 749 N N . THR A 1 95 ? 8.574 8.739 2.495 1.00 91.31 95 THR A N 1
ATOM 750 C CA . THR A 1 95 ? 8.928 8.475 3.895 1.00 91.31 95 THR A CA 1
ATOM 751 C C . THR A 1 95 ? 8.259 7.195 4.395 1.00 91.31 95 THR A C 1
ATOM 753 O O . THR A 1 95 ? 7.161 6.839 3.964 1.00 91.31 95 THR A O 1
ATOM 756 N N . SER A 1 96 ? 8.879 6.498 5.356 1.00 89.50 96 SER A N 1
ATOM 757 C CA . SER A 1 96 ? 8.266 5.299 5.953 1.00 89.50 96 SER A CA 1
ATOM 758 C C . SER A 1 96 ? 6.876 5.595 6.527 1.00 89.50 96 SER A C 1
ATOM 760 O O . SER A 1 96 ? 5.976 4.775 6.390 1.00 89.50 96 SER A O 1
ATOM 762 N N . GLN A 1 97 ? 6.681 6.789 7.097 1.00 88.88 97 GLN A N 1
ATOM 763 C CA . GLN A 1 97 ? 5.385 7.232 7.606 1.00 88.88 97 GLN A CA 1
ATOM 764 C C . GLN A 1 97 ? 4.330 7.315 6.496 1.00 88.88 97 GLN A C 1
ATOM 766 O O . GLN A 1 97 ? 3.224 6.820 6.676 1.00 88.88 97 GLN A O 1
ATOM 771 N N . GLU A 1 98 ? 4.653 7.914 5.350 1.00 90.44 98 GLU A N 1
ATOM 772 C CA . GLU A 1 98 ? 3.724 8.010 4.218 1.00 90.44 98 GLU A CA 1
ATOM 773 C C . GLU A 1 98 ? 3.360 6.644 3.659 1.00 90.44 98 GLU A C 1
ATOM 775 O O . GLU A 1 98 ? 2.185 6.372 3.432 1.00 90.44 98 GLU A O 1
ATOM 780 N N . GLN A 1 99 ? 4.349 5.767 3.496 1.00 91.38 99 GLN A N 1
ATOM 781 C CA . GLN A 1 99 ? 4.116 4.412 3.003 1.00 91.38 99 GLN A CA 1
ATOM 782 C C . GLN A 1 99 ? 3.139 3.654 3.913 1.00 91.38 99 GLN A C 1
ATOM 784 O O . GLN A 1 99 ? 2.192 3.044 3.418 1.00 91.38 99 GLN A O 1
ATOM 789 N N . ILE A 1 100 ? 3.338 3.730 5.234 1.00 90.00 100 ILE A N 1
ATOM 790 C CA . ILE A 1 100 ? 2.462 3.089 6.224 1.00 90.00 100 ILE A CA 1
ATOM 791 C C . ILE A 1 100 ? 1.068 3.705 6.182 1.00 90.00 100 ILE A C 1
ATOM 793 O O . ILE A 1 100 ? 0.093 2.975 6.063 1.00 90.00 100 ILE A O 1
ATOM 797 N N . LEU A 1 101 ? 0.961 5.037 6.208 1.00 89.44 101 LEU A N 1
ATOM 798 C CA . LEU A 1 101 ? -0.333 5.719 6.173 1.00 89.44 101 LEU A CA 1
ATOM 799 C C . LEU A 1 101 ? -1.142 5.342 4.933 1.00 89.44 101 LEU A C 1
ATOM 801 O O . LEU A 1 101 ? -2.331 5.062 5.056 1.00 89.44 101 LEU A O 1
ATOM 805 N N . ILE A 1 102 ? -0.509 5.302 3.756 1.00 91.19 102 ILE A N 1
ATOM 806 C CA . ILE A 1 102 ? -1.194 4.914 2.521 1.00 91.19 102 ILE A CA 1
ATOM 807 C C . ILE A 1 102 ? -1.647 3.456 2.607 1.00 91.19 102 ILE A C 1
ATOM 809 O O . ILE A 1 102 ? -2.814 3.179 2.347 1.00 91.19 102 ILE A O 1
ATOM 813 N N . CYS A 1 103 ? -0.770 2.528 3.000 1.00 90.50 103 CYS A N 1
ATOM 814 C CA . CYS A 1 103 ? -1.120 1.107 3.056 1.00 90.50 103 CYS A CA 1
ATOM 815 C C . CYS A 1 103 ? -2.210 0.827 4.099 1.00 90.50 103 CYS A C 1
ATOM 817 O O . CYS A 1 103 ? -3.207 0.184 3.779 1.00 90.50 103 CYS A O 1
ATOM 819 N N . SER A 1 104 ? -2.084 1.365 5.314 1.00 88.50 104 SER A N 1
ATOM 820 C CA . SER A 1 104 ? -3.090 1.218 6.373 1.00 88.50 104 SER A CA 1
ATOM 821 C C . SER A 1 104 ? -4.424 1.854 5.968 1.00 88.50 104 SER A C 1
ATOM 823 O O . SER A 1 104 ? -5.481 1.268 6.204 1.00 88.50 104 SER A O 1
ATOM 825 N N . TYR A 1 105 ? -4.400 3.001 5.278 1.00 89.50 105 TYR A N 1
ATOM 826 C CA . TYR A 1 105 ? -5.611 3.610 4.730 1.00 89.50 105 TYR A CA 1
ATOM 827 C C . TYR A 1 105 ? -6.266 2.719 3.672 1.00 89.50 105 TYR A C 1
ATOM 829 O O . TYR A 1 105 ? -7.451 2.421 3.787 1.00 89.50 105 TYR A O 1
ATOM 837 N N . VAL A 1 106 ? -5.511 2.226 2.689 1.00 90.38 106 VAL A N 1
ATOM 838 C CA . VAL A 1 106 ? -6.022 1.316 1.651 1.00 90.38 106 VAL A CA 1
ATOM 839 C C . VAL A 1 106 ? -6.653 0.066 2.262 1.00 90.38 106 VAL A C 1
ATOM 841 O O . VAL A 1 106 ? -7.779 -0.277 1.894 1.00 90.38 106 VAL A O 1
ATOM 844 N N . ASN A 1 107 ? -5.981 -0.539 3.243 1.00 88.50 107 ASN A N 1
ATOM 845 C CA . ASN A 1 107 ? -6.434 -1.743 3.940 1.00 88.50 107 ASN A CA 1
ATOM 846 C C . ASN A 1 107 ? -7.711 -1.528 4.757 1.00 88.50 107 ASN A C 1
ATOM 848 O O . ASN A 1 107 ? -8.484 -2.465 4.958 1.00 88.50 107 ASN A O 1
ATOM 852 N N . SER A 1 108 ? -7.925 -0.303 5.238 1.00 88.75 108 SER A N 1
ATOM 853 C CA . SER A 1 108 ? -9.096 0.052 6.037 1.00 88.75 108 SER A CA 1
ATOM 854 C C . SER A 1 108 ? -10.376 0.232 5.229 1.00 88.75 108 SER A C 1
ATOM 856 O O . SER A 1 108 ? -11.480 0.233 5.774 1.00 88.75 108 SER A O 1
ATOM 858 N N . LEU A 1 109 ? -10.242 0.418 3.921 1.00 88.25 109 LEU A N 1
ATOM 859 C CA . LEU A 1 109 ? -11.360 0.772 3.072 1.00 88.25 109 LEU A CA 1
ATOM 860 C C . LEU A 1 109 ? -12.076 -0.478 2.525 1.00 88.25 109 LEU A C 1
ATOM 862 O O . LEU A 1 109 ? -11.475 -1.546 2.392 1.00 88.25 109 LEU A O 1
ATOM 866 N N . PRO A 1 110 ? -13.357 -0.358 2.129 1.00 86.56 110 PRO A N 1
ATOM 867 C CA . PRO A 1 110 ? -14.095 -1.467 1.534 1.00 86.56 110 PRO A CA 1
ATOM 868 C C . PRO A 1 110 ? -13.419 -2.001 0.266 1.00 86.56 110 PRO A C 1
ATOM 870 O O . PRO A 1 110 ? -12.950 -1.227 -0.575 1.00 86.56 110 PRO A O 1
ATOM 873 N N . LYS A 1 111 ? -13.428 -3.329 0.101 1.00 85.62 111 LYS A N 1
ATOM 874 C CA . LYS A 1 111 ? -12.892 -4.007 -1.087 1.00 85.62 111 LYS A CA 1
ATOM 875 C C . LYS A 1 111 ? -13.842 -3.809 -2.267 1.00 85.62 111 LYS A C 1
ATOM 877 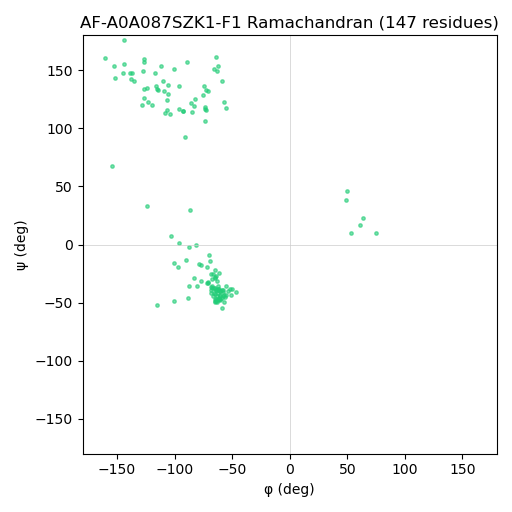O O . LYS A 1 111 ? -14.912 -4.414 -2.317 1.00 85.62 111 LYS A O 1
ATOM 882 N N . VAL A 1 112 ? -13.444 -2.959 -3.207 1.00 88.94 112 VAL A N 1
ATOM 883 C CA . VAL A 1 112 ? -14.174 -2.631 -4.444 1.00 88.94 112 VAL A CA 1
ATOM 884 C C . VAL A 1 112 ? -13.257 -2.830 -5.646 1.00 88.94 112 VAL A C 1
ATOM 886 O O . VAL A 1 112 ? -12.047 -2.788 -5.495 1.00 88.94 112 VAL A O 1
ATOM 889 N N . LEU A 1 113 ? -13.793 -3.041 -6.849 1.00 89.94 113 LEU A N 1
ATOM 890 C CA . LEU A 1 113 ? -12.959 -3.351 -8.021 1.00 89.94 113 LEU A CA 1
ATOM 891 C C . LEU A 1 113 ? -11.948 -2.239 -8.356 1.00 89.94 113 LEU A C 1
ATOM 893 O O . LEU A 1 113 ? -10.782 -2.515 -8.628 1.00 89.94 113 LEU A O 1
ATOM 897 N N . SER A 1 114 ? -12.390 -0.987 -8.305 1.00 93.00 114 SER A N 1
ATOM 898 C CA . SER A 1 114 ? -11.569 0.192 -8.564 1.00 93.00 114 SER A CA 1
ATOM 899 C C . SER A 1 114 ? -12.008 1.338 -7.668 1.00 93.00 114 SER A C 1
ATOM 901 O O . SER A 1 114 ? -13.198 1.478 -7.376 1.00 93.00 114 SER A O 1
ATOM 903 N N . ARG A 1 115 ? -11.064 2.183 -7.269 1.00 92.69 115 ARG A N 1
ATOM 904 C CA . ARG A 1 115 ? -11.330 3.348 -6.428 1.00 92.69 115 ARG A CA 1
ATOM 905 C C . ARG A 1 115 ? -10.316 4.441 -6.698 1.00 92.69 115 ARG A C 1
ATOM 907 O O . ARG A 1 115 ? -9.142 4.153 -6.887 1.00 92.69 115 ARG A O 1
ATOM 914 N N . GLU A 1 116 ? -10.784 5.677 -6.652 1.00 93.38 116 GLU A N 1
ATOM 915 C CA . GLU A 1 116 ? -9.973 6.885 -6.737 1.00 93.38 116 GLU A CA 1
ATOM 916 C C . GLU A 1 116 ? -10.304 7.761 -5.527 1.00 93.38 116 GLU A C 1
ATOM 918 O O . GLU A 1 116 ? -11.475 8.027 -5.252 1.00 93.38 116 GLU A O 1
ATOM 923 N N . ILE A 1 117 ? -9.284 8.158 -4.767 1.00 90.75 117 ILE A N 1
ATOM 924 C CA . ILE A 1 117 ? -9.422 9.004 -3.578 1.00 90.75 117 ILE A CA 1
ATOM 925 C C . ILE A 1 117 ? -8.348 10.081 -3.599 1.00 90.75 117 ILE A C 1
ATOM 927 O O . ILE A 1 117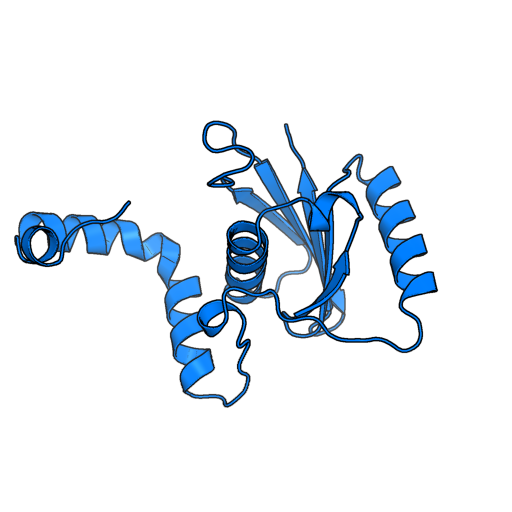 ? -7.194 9.821 -3.922 1.00 90.75 117 ILE A O 1
ATOM 931 N N . VAL A 1 118 ? -8.712 11.289 -3.188 1.00 90.31 118 VAL A N 1
ATOM 932 C CA . VAL A 1 118 ? -7.754 12.371 -2.983 1.00 90.31 118 VAL A CA 1
ATOM 933 C C . VAL A 1 118 ? -7.102 12.240 -1.605 1.00 90.31 118 VAL A C 1
ATOM 935 O O . VAL A 1 118 ? -7.797 12.195 -0.590 1.00 90.31 118 VAL A O 1
ATOM 938 N N . ILE A 1 119 ? -5.772 12.204 -1.566 1.00 89.81 119 ILE A N 1
ATOM 939 C CA . ILE A 1 119 ? -4.973 12.117 -0.339 1.00 89.81 119 ILE A CA 1
ATOM 940 C C . ILE A 1 119 ? -3.925 13.231 -0.276 1.00 89.81 119 ILE A C 1
ATOM 942 O O . ILE A 1 119 ? -3.515 13.785 -1.295 1.00 89.81 119 ILE A O 1
ATOM 946 N N . TYR A 1 120 ? -3.443 13.523 0.928 1.00 87.19 120 TYR A N 1
ATOM 947 C CA . TYR A 1 120 ? -2.335 14.449 1.158 1.00 87.19 120 TYR A CA 1
ATOM 948 C C . TYR A 1 120 ? -1.151 13.690 1.744 1.00 87.19 120 TYR A C 1
ATOM 950 O O . TYR A 1 120 ? -1.320 12.907 2.680 1.00 87.19 120 TYR A O 1
ATOM 958 N N . LEU A 1 121 ? 0.043 13.931 1.202 1.00 87.31 121 LEU A N 1
ATOM 959 C CA . LEU A 1 121 ? 1.274 13.350 1.728 1.00 87.31 121 LEU A CA 1
ATOM 960 C C . LEU A 1 121 ? 1.902 14.324 2.730 1.00 87.31 121 LEU A C 1
ATOM 962 O O . LEU A 1 121 ? 2.299 15.419 2.329 1.00 87.31 121 LEU A O 1
ATOM 966 N N . PRO A 1 122 ? 1.993 13.975 4.023 1.00 83.50 122 PRO A N 1
ATOM 967 C CA . PRO A 1 122 ? 2.409 14.909 5.067 1.00 83.50 122 PRO A CA 1
ATOM 968 C C . PRO A 1 122 ? 3.828 15.471 4.909 1.00 83.50 122 PRO A C 1
ATOM 970 O O . PRO A 1 122 ? 4.091 16.545 5.446 1.00 83.50 122 PRO A O 1
ATOM 973 N N . THR A 1 123 ? 4.730 14.776 4.211 1.00 84.81 123 THR A N 1
ATOM 974 C CA . THR A 1 123 ? 6.139 15.172 4.076 1.00 84.81 123 THR A CA 1
ATOM 975 C C . THR A 1 123 ? 6.499 15.518 2.635 1.00 84.81 123 THR A C 1
ATOM 977 O O . THR A 1 123 ? 7.024 16.600 2.382 1.00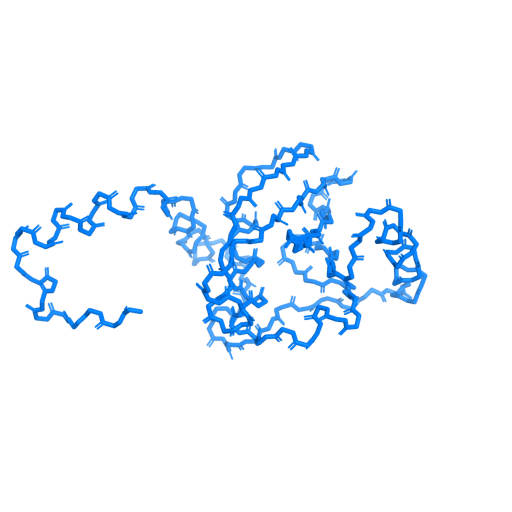 84.81 123 THR A O 1
ATOM 980 N N . SER A 1 124 ? 6.205 14.634 1.681 1.00 81.94 124 SER A N 1
ATOM 981 C CA . SER A 1 124 ? 6.565 14.804 0.271 1.00 81.94 124 SER A CA 1
ATOM 982 C C . SER A 1 124 ? 5.750 15.891 -0.427 1.00 81.94 124 SER A C 1
ATOM 984 O O . SER A 1 124 ? 6.274 16.566 -1.310 1.00 81.94 124 SER A O 1
ATOM 986 N N . SER A 1 125 ? 4.482 16.087 -0.055 1.00 80.12 125 SER A N 1
ATOM 987 C CA . SER A 1 125 ? 3.623 17.089 -0.698 1.00 80.12 125 SER A CA 1
ATOM 988 C C . SER A 1 125 ? 2.507 17.582 0.241 1.00 80.12 125 SER A C 1
ATOM 990 O O . SER A 1 125 ? 1.325 17.327 0.001 1.00 80.12 125 SER A O 1
ATOM 992 N N . PRO A 1 126 ? 2.850 18.314 1.315 1.00 78.69 126 PRO A N 1
ATOM 993 C CA . PRO A 1 126 ? 1.888 18.684 2.356 1.00 78.69 126 PRO A CA 1
ATOM 994 C C . PRO A 1 126 ? 0.800 19.651 1.876 1.00 78.69 126 PRO A C 1
ATOM 996 O O . PRO A 1 126 ? -0.280 19.696 2.456 1.00 78.69 126 PRO A O 1
ATOM 999 N N . GLN A 1 127 ? 1.084 20.441 0.837 1.00 77.94 127 GLN A N 1
ATOM 1000 C CA . GLN A 1 127 ? 0.170 21.465 0.317 1.00 77.94 127 GLN A CA 1
ATOM 1001 C C . GLN A 1 127 ? -0.589 21.018 -0.936 1.00 77.94 127 GLN A C 1
ATOM 1003 O O . GLN A 1 127 ? -1.603 21.623 -1.276 1.00 77.94 127 GLN A O 1
ATOM 1008 N N . ASN A 1 128 ? -0.134 19.948 -1.593 1.00 81.69 128 ASN A N 1
ATOM 1009 C CA . ASN A 1 128 ? -0.709 19.474 -2.845 1.00 81.69 128 ASN A CA 1
ATOM 1010 C C . ASN A 1 128 ? -1.453 18.163 -2.612 1.00 81.69 128 ASN A C 1
ATOM 1012 O O . ASN A 1 128 ? -0.941 17.231 -1.988 1.00 81.69 128 ASN A O 1
ATOM 1016 N N . SER A 1 129 ? -2.672 18.099 -3.132 1.00 86.12 129 SER A N 1
ATOM 1017 C CA . SER A 1 129 ? -3.460 16.877 -3.160 1.00 86.12 129 SER A CA 1
ATOM 1018 C C . SER A 1 129 ? -2.920 15.918 -4.218 1.00 86.12 129 SER A C 1
ATOM 1020 O O . SER A 1 129 ? 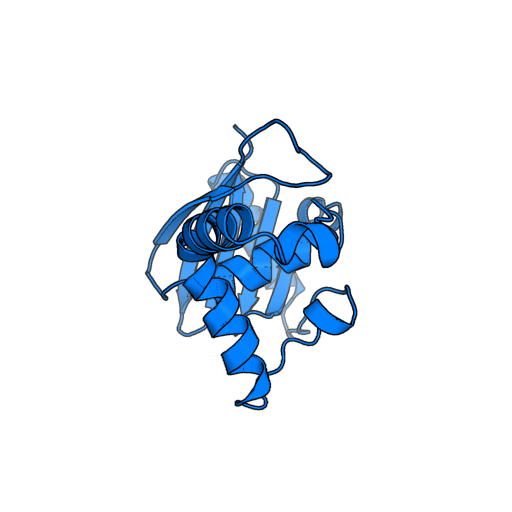-2.672 16.330 -5.347 1.00 86.12 129 SER A O 1
ATOM 1022 N N . ASN A 1 130 ? -2.820 14.638 -3.883 1.00 89.12 130 ASN A N 1
ATOM 1023 C CA . ASN A 1 130 ? -2.527 13.568 -4.832 1.00 89.12 130 ASN A CA 1
ATOM 1024 C C . ASN A 1 130 ? -3.754 12.680 -4.998 1.00 89.12 130 ASN A C 1
ATOM 1026 O O . ASN A 1 130 ? -4.558 12.535 -4.076 1.00 89.12 130 ASN A O 1
ATOM 1030 N N . ARG A 1 131 ? -3.876 12.037 -6.154 1.00 92.31 131 ARG A N 1
ATOM 1031 C CA . ARG A 1 131 ? -4.917 11.042 -6.406 1.00 92.31 131 ARG A CA 1
ATOM 1032 C C . ARG A 1 131 ? -4.348 9.657 -6.147 1.00 92.31 131 ARG A C 1
ATOM 1034 O O . ARG A 1 131 ? -3.411 9.232 -6.813 1.00 92.31 131 ARG A O 1
ATOM 1041 N N . LEU A 1 132 ? -4.903 8.960 -5.169 1.00 93.44 132 LEU A N 1
ATOM 1042 C CA . LEU A 1 132 ? -4.630 7.560 -4.898 1.00 93.44 132 LEU A CA 1
ATOM 1043 C C . LEU A 1 132 ? -5.662 6.708 -5.632 1.00 93.44 132 LEU A C 1
ATOM 1045 O O . LEU A 1 132 ? -6.852 6.743 -5.314 1.00 93.44 132 LEU A O 1
ATOM 1049 N N . ILE A 1 133 ? -5.191 5.924 -6.590 1.00 94.38 133 ILE A N 1
ATOM 1050 C CA . ILE A 1 133 ? -5.998 4.982 -7.355 1.00 94.38 133 ILE A CA 1
ATOM 1051 C C . ILE A 1 133 ? -5.674 3.575 -6.865 1.00 94.38 133 ILE A C 1
ATOM 1053 O O . ILE A 1 133 ? -4.509 3.190 -6.788 1.00 94.38 133 ILE A O 1
ATOM 1057 N N . THR A 1 134 ? -6.697 2.790 -6.538 1.00 94.12 134 THR A N 1
ATOM 1058 C CA . THR A 1 134 ? -6.541 1.385 -6.147 1.00 94.12 134 THR A CA 1
ATOM 1059 C C . THR A 1 134 ? -7.377 0.474 -7.029 1.00 94.12 134 THR A C 1
ATOM 1061 O O . THR A 1 134 ? -8.553 0.756 -7.265 1.00 94.12 134 THR A O 1
ATOM 1064 N N . LEU A 1 135 ? -6.786 -0.629 -7.485 1.00 93.44 135 LEU A N 1
ATOM 1065 C CA . LEU A 1 135 ? -7.400 -1.606 -8.382 1.00 93.44 135 LEU A CA 1
ATOM 1066 C C . LEU A 1 135 ? -7.251 -3.010 -7.799 1.00 93.44 135 LEU A C 1
ATOM 1068 O O . LEU A 1 135 ? -6.135 -3.494 -7.614 1.00 93.44 135 LEU A O 1
ATOM 1072 N N . HIS A 1 136 ? -8.367 -3.683 -7.545 1.00 92.38 136 HIS A N 1
ATOM 1073 C CA . HIS A 1 136 ? -8.364 -5.069 -7.092 1.00 92.38 136 HIS A CA 1
ATOM 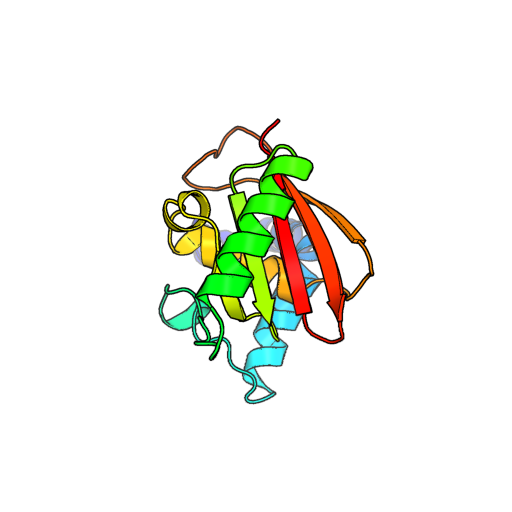1074 C C . HIS A 1 136 ? -8.223 -6.020 -8.284 1.00 92.38 136 HIS A C 1
ATOM 1076 O O . HIS A 1 136 ? -9.086 -6.071 -9.158 1.00 92.38 136 HIS A O 1
ATOM 1082 N N . LEU A 1 137 ? -7.148 -6.809 -8.292 1.00 88.88 137 LEU A N 1
ATOM 1083 C CA . LEU A 1 137 ? -6.893 -7.810 -9.333 1.00 88.88 137 LEU A CA 1
ATOM 1084 C C . LEU A 1 137 ? -7.527 -9.159 -8.988 1.00 88.88 137 LEU A C 1
ATOM 1086 O O . LEU A 1 137 ? -8.132 -9.819 -9.828 1.00 88.88 137 LEU A O 1
ATOM 1090 N N . LEU A 1 138 ? -7.344 -9.587 -7.738 1.00 88.19 138 LEU A N 1
ATOM 1091 C CA . LEU A 1 138 ? -7.783 -10.874 -7.203 1.00 88.19 138 LEU A CA 1
ATOM 1092 C C . LEU A 1 138 ? -8.229 -10.685 -5.747 1.00 88.19 138 LEU A C 1
ATOM 1094 O O . LEU A 1 138 ? -8.095 -9.604 -5.166 1.00 88.19 138 LEU A O 1
ATOM 1098 N N . ARG A 1 139 ? -8.736 -11.755 -5.120 1.00 84.00 139 ARG A N 1
ATOM 1099 C CA . ARG A 1 139 ? -9.011 -11.738 -3.676 1.00 84.00 139 ARG A CA 1
ATOM 1100 C C . ARG A 1 139 ? -7.729 -11.399 -2.921 1.00 84.00 139 ARG A C 1
ATOM 1102 O O . ARG A 1 139 ? -6.734 -12.100 -3.056 1.00 84.00 139 ARG A O 1
ATOM 1109 N N . ASP A 1 140 ? -7.793 -10.332 -2.133 1.00 85.06 140 ASP A N 1
ATOM 1110 C CA . ASP A 1 140 ? -6.688 -9.814 -1.322 1.00 85.06 140 ASP A CA 1
ATOM 1111 C C . ASP A 1 140 ? -5.447 -9.370 -2.112 1.00 85.06 140 ASP A C 1
ATOM 1113 O O . ASP A 1 140 ? -4.394 -9.219 -1.503 1.00 85.06 140 ASP A O 1
ATOM 1117 N N . VAL A 1 141 ? -5.554 -9.158 -3.430 1.00 90.75 141 VAL A N 1
ATOM 1118 C CA . VAL A 1 141 ? -4.475 -8.599 -4.257 1.00 90.75 141 VAL A CA 1
ATOM 1119 C C . VAL A 1 141 ? -4.953 -7.303 -4.887 1.00 90.75 141 VAL A C 1
ATOM 1121 O O . VAL A 1 141 ? -5.924 -7.301 -5.652 1.00 90.75 141 VAL A O 1
ATOM 1124 N N . GLU A 1 142 ? -4.255 -6.217 -4.593 1.00 93.12 142 GLU A N 1
ATOM 1125 C CA . GLU A 1 142 ? -4.593 -4.882 -5.075 1.00 93.12 142 GLU A CA 1
ATOM 1126 C C . GLU A 1 142 ? -3.342 -4.124 -5.521 1.00 93.12 142 GLU A C 1
ATOM 1128 O O . GLU A 1 142 ? -2.268 -4.253 -4.935 1.00 93.12 142 GLU A O 1
ATOM 1133 N N . ILE A 1 143 ? -3.480 -3.353 -6.595 1.00 94.19 143 ILE A N 1
ATOM 1134 C CA . ILE A 1 143 ? -2.480 -2.381 -7.033 1.00 94.19 143 ILE A CA 1
ATOM 1135 C C . ILE A 1 143 ? -2.889 -1.023 -6.482 1.00 94.19 143 ILE A C 1
ATOM 1137 O O . ILE A 1 143 ? -4.054 -0.638 -6.594 1.00 94.19 143 ILE A O 1
ATOM 1141 N N . CYS A 1 144 ? -1.927 -0.280 -5.951 1.00 94.56 144 CYS A N 1
ATOM 1142 C CA . CYS A 1 144 ? -2.076 1.124 -5.609 1.00 94.56 144 CYS A CA 1
ATOM 1143 C C . CYS A 1 144 ? -1.170 1.967 -6.497 1.00 94.56 144 CYS A C 1
ATOM 1145 O O . CYS A 1 144 ? 0.010 1.661 -6.658 1.00 94.56 144 CYS A O 1
ATOM 1147 N N . VAL A 1 145 ? -1.722 3.041 -7.044 1.00 95.19 145 VAL A N 1
ATOM 1148 C CA . VAL A 1 145 ? -1.010 4.032 -7.846 1.00 95.19 145 VAL A CA 1
ATOM 1149 C C . VAL A 1 145 ? -1.272 5.401 -7.255 1.00 95.19 145 VAL A C 1
ATOM 1151 O O . VAL A 1 145 ? -2.409 5.744 -6.935 1.00 95.19 145 VAL A O 1
ATOM 1154 N N . LEU A 1 146 ? -0.215 6.183 -7.108 1.00 93.44 146 LEU A N 1
ATOM 1155 C CA . LEU A 1 146 ? -0.298 7.565 -6.682 1.00 93.44 146 LEU A CA 1
ATOM 1156 C C . LEU A 1 146 ? -0.036 8.465 -7.890 1.00 93.44 146 LEU A C 1
ATOM 1158 O O . LEU A 1 146 ? 1.051 8.468 -8.461 1.00 93.44 146 LEU A O 1
ATOM 1162 N N . CYS A 1 147 ? -1.043 9.230 -8.282 1.00 89.75 147 CYS A N 1
ATOM 1163 C CA . CYS A 1 147 ? -0.965 10.197 -9.364 1.00 89.75 147 CYS A CA 1
ATOM 1164 C C . CYS A 1 147 ? -0.874 11.603 -8.766 1.00 89.75 147 CYS A C 1
ATOM 1166 O O . CYS A 1 147 ? -1.835 12.103 -8.169 1.00 89.75 147 CYS A O 1
ATOM 1168 N N . SER A 1 148 ? 0.277 12.242 -8.940 1.00 79.19 148 SER A N 1
ATOM 1169 C CA . SER A 1 148 ? 0.446 13.676 -8.710 1.00 79.19 148 SER A CA 1
ATOM 1170 C C . SER A 1 148 ? -0.296 14.431 -9.818 1.00 79.19 148 SER A C 1
ATOM 1172 O O . SER A 1 148 ? -0.187 14.060 -10.985 1.00 79.19 148 SER A O 1
ATOM 1174 N N . SER A 1 149 ? -1.099 15.435 -9.467 1.00 58.06 149 SER A N 1
ATOM 1175 C CA . SER A 1 149 ? -1.728 16.348 -10.436 1.00 58.06 149 SER A CA 1
ATOM 1176 C C . SER A 1 149 ? -0.772 17.437 -10.896 1.00 58.06 149 SER A C 1
ATOM 1178 O O . SER A 1 149 ? -0.050 17.943 -10.005 1.00 58.06 149 SER A O 1
#

Secondary structure (DSSP, 8-state):
----HHHHTSHHHHHHHHHHHGGGHHHHHHHHHHHHSS----HHHHTS--B---TTHHHHHHHHHHHHHHTT-SEEEEEETTEEEEE-TTGGGS-HHHHHHHHHHHHHS---SEEEEEEEETTTEEEEEEEEEEEEEETTEEEEEEEE-

Foldseek 3Di:
DDDDPVNCPPPVNVVVVVVVCVVVVLLVVLVVVCVVPVLDPCCVVVLAAAEDEDPPQVVVQVVVVVVCVVVVAQWKFKWALLGTHYIGPVNVVAGSNQNCVVSSVVNSDDDDQKDWDWDARVPPGNPFIWIWIWGDPDVRIIMITIHGD